Protein AF-A4S005-F1 (afdb_monomer_lite)

InterPro domains:
  IPR032816 VTT domain [PF09335] (25-143)
  IPR053240 VTT domain-containing protein [PTHR46826] (2-148)

Structure (mmCIF, N/CA/C/O backbone):
data_AF-A4S005-F1
#
_entry.id   AF-A4S005-F1
#
loop_
_atom_site.group_PDB
_atom_site.id
_atom_site.type_symbol
_atom_site.label_atom_id
_atom_site.label_alt_id
_atom_site.label_comp_id
_atom_site.label_asym_id
_atom_site.label_entity_id
_atom_site.label_seq_id
_atom_site.pdbx_PDB_ins_code
_atom_site.Cartn_x
_atom_site.Cartn_y
_atom_site.Cartn_z
_atom_site.occupancy
_atom_site.B_iso_or_equiv
_atom_site.auth_seq_id
_atom_site.auth_comp_id
_atom_site.auth_asym_id
_atom_site.auth_atom_id
_atom_site.pdbx_PDB_model_num
ATOM 1 N N . TYR A 1 1 ? 8.100 -3.015 -26.717 1.00 49.16 1 TYR A N 1
ATOM 2 C CA . TYR A 1 1 ? 6.626 -2.894 -26.791 1.00 49.16 1 TYR A CA 1
ATOM 3 C C . TYR A 1 1 ? 6.030 -2.054 -25.652 1.00 49.16 1 TYR A C 1
ATOM 5 O O . TYR A 1 1 ? 5.108 -1.299 -25.912 1.00 49.16 1 TYR A O 1
ATOM 13 N N . ILE A 1 2 ? 6.549 -2.108 -24.410 1.00 45.69 2 ILE A N 1
ATOM 14 C CA . ILE A 1 2 ? 6.103 -1.204 -23.318 1.00 45.69 2 ILE A CA 1
ATOM 15 C C . ILE A 1 2 ? 6.910 0.106 -23.260 1.00 45.69 2 ILE A C 1
ATOM 17 O O . ILE A 1 2 ? 6.347 1.154 -22.963 1.00 45.69 2 ILE A O 1
ATOM 21 N N . GLU A 1 3 ? 8.176 0.097 -23.687 1.00 48.25 3 GLU A N 1
ATOM 22 C CA . GLU A 1 3 ? 8.971 1.329 -23.859 1.00 48.25 3 GLU A CA 1
ATOM 23 C C . GLU A 1 3 ? 8.408 2.275 -24.937 1.00 48.25 3 GLU A C 1
ATOM 25 O O . GLU A 1 3 ? 8.637 3.478 -24.885 1.00 48.25 3 GLU A O 1
ATOM 30 N N . SER A 1 4 ? 7.603 1.759 -25.874 1.00 51.72 4 SER A N 1
ATOM 31 C CA . SER A 1 4 ? 6.945 2.543 -26.929 1.00 51.72 4 SER A CA 1
ATOM 32 C C . SER A 1 4 ? 5.608 3.170 -26.510 1.00 51.72 4 SER A C 1
ATOM 34 O O . SER A 1 4 ? 5.031 3.920 -27.289 1.00 51.72 4 SER A O 1
ATOM 36 N N . LEU A 1 5 ? 5.092 2.873 -25.308 1.00 54.59 5 LEU A N 1
ATOM 37 C CA . LEU A 1 5 ? 3.801 3.392 -24.822 1.00 54.59 5 LEU A CA 1
ATOM 38 C C . LEU A 1 5 ? 3.915 4.720 -24.054 1.00 54.59 5 LEU A C 1
ATOM 40 O O . LEU A 1 5 ? 2.887 5.311 -23.718 1.00 54.59 5 LEU A O 1
ATOM 44 N N . GLY A 1 6 ? 5.133 5.200 -23.772 1.00 67.88 6 GLY A N 1
ATOM 45 C CA . GLY A 1 6 ? 5.347 6.476 -23.084 1.00 67.88 6 GLY A CA 1
ATOM 46 C C . GLY A 1 6 ? 4.537 6.595 -21.773 1.00 67.88 6 GLY A C 1
ATOM 47 O O . GLY A 1 6 ? 4.385 5.603 -21.056 1.00 67.88 6 GLY A O 1
ATOM 48 N N . PRO A 1 7 ? 3.975 7.776 -21.445 1.00 73.25 7 PRO A N 1
ATOM 49 C CA . PRO A 1 7 ? 3.153 8.002 -20.244 1.00 73.25 7 PRO A CA 1
ATOM 50 C C . PRO A 1 7 ? 1.920 7.090 -20.121 1.00 73.25 7 PRO A C 1
ATOM 52 O O . PRO A 1 7 ? 1.478 6.781 -19.013 1.00 73.25 7 PRO A O 1
ATOM 55 N N . THR A 1 8 ? 1.373 6.619 -21.243 1.00 81.50 8 THR A N 1
ATOM 56 C CA . THR A 1 8 ? 0.165 5.782 -21.280 1.00 81.50 8 THR A CA 1
ATOM 57 C C . THR A 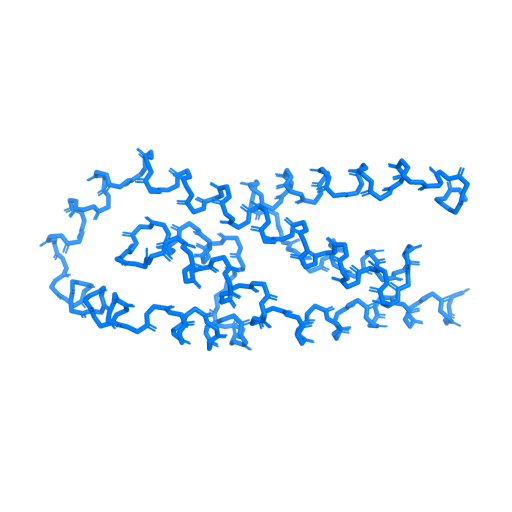1 8 ? 0.406 4.407 -20.655 1.00 81.50 8 THR A C 1
ATOM 59 O O . THR A 1 8 ? -0.476 3.873 -19.983 1.00 81.50 8 THR A O 1
ATOM 62 N N . GLY A 1 9 ? 1.616 3.851 -20.802 1.00 82.62 9 GLY A N 1
ATOM 63 C CA . GLY A 1 9 ? 1.991 2.576 -20.180 1.00 82.62 9 GLY A CA 1
ATOM 64 C C . GLY A 1 9 ? 1.969 2.636 -18.649 1.00 82.62 9 GLY A C 1
ATOM 65 O O . GLY A 1 9 ? 1.464 1.719 -18.002 1.00 82.62 9 GLY A O 1
ATOM 66 N N . TYR A 1 10 ? 2.430 3.752 -18.074 1.00 84.81 10 TYR A N 1
ATOM 67 C CA . TYR A 1 10 ? 2.389 3.994 -16.628 1.00 84.81 10 TYR A CA 1
ATOM 68 C C . TYR A 1 10 ? 0.951 4.099 -16.115 1.00 84.81 10 TYR A C 1
ATOM 70 O O . TYR A 1 10 ? 0.609 3.482 -15.107 1.00 84.81 10 TYR A O 1
ATOM 78 N N . ALA A 1 11 ? 0.093 4.841 -16.822 1.00 87.12 11 ALA A N 1
ATOM 79 C CA . ALA A 1 11 ? -1.304 5.017 -16.435 1.00 87.12 11 ALA A CA 1
ATOM 80 C C . ALA A 1 11 ? -2.090 3.696 -16.478 1.00 87.12 11 ALA A C 1
ATOM 82 O O . ALA A 1 11 ? -2.804 3.373 -15.528 1.00 87.12 11 ALA A O 1
ATOM 83 N N . LEU A 1 12 ? -1.929 2.904 -17.545 1.00 89.19 12 LEU A N 1
ATOM 84 C CA . LEU A 1 12 ? -2.578 1.596 -17.675 1.00 89.19 12 LEU A CA 1
ATOM 85 C C . LEU A 1 12 ? -2.120 0.626 -16.585 1.00 89.19 12 LEU A C 1
ATOM 87 O O . LEU A 1 12 ? -2.954 -0.040 -15.971 1.00 89.19 12 LEU A O 1
ATOM 91 N N . PHE A 1 13 ? -0.814 0.580 -16.308 1.00 89.31 13 PHE A N 1
ATOM 92 C CA . PHE A 1 13 ? -0.281 -0.258 -15.241 1.00 89.31 13 PHE A CA 1
ATOM 93 C C . PHE A 1 13 ? -0.824 0.162 -13.873 1.00 89.31 13 PHE A C 1
ATOM 95 O O . PHE A 1 13 ? -1.260 -0.690 -13.107 1.00 89.31 13 PHE A O 1
ATOM 102 N N . LEU A 1 14 ? -0.856 1.466 -13.580 1.00 91.44 14 LEU A N 1
ATOM 103 C CA . LEU A 1 14 ? -1.406 1.993 -12.331 1.00 91.44 14 LEU A CA 1
ATOM 104 C C . LEU A 1 14 ? -2.874 1.593 -12.157 1.00 91.44 14 LEU A C 1
ATOM 106 O O . LEU A 1 14 ? -3.237 1.072 -11.105 1.00 91.44 14 LEU A O 1
ATOM 110 N N . MET A 1 15 ? -3.709 1.794 -13.180 1.00 91.44 15 MET A N 1
ATOM 111 C CA . MET A 1 15 ? -5.131 1.434 -13.120 1.00 91.44 15 MET A CA 1
ATOM 112 C C . MET A 1 15 ? -5.333 -0.073 -12.944 1.00 91.44 15 MET A C 1
ATOM 114 O O . MET A 1 15 ? -6.132 -0.488 -12.105 1.00 91.44 15 MET A O 1
ATOM 118 N N . GLY A 1 16 ? -4.584 -0.892 -13.689 1.00 92.19 16 GLY A N 1
ATOM 119 C CA . GLY A 1 16 ? -4.632 -2.348 -13.568 1.00 92.19 16 GLY A CA 1
ATOM 120 C C . GLY A 1 16 ? -4.185 -2.827 -12.188 1.00 92.19 16 GLY A C 1
ATOM 121 O O . GLY A 1 16 ? -4.869 -3.638 -11.571 1.00 92.19 16 GLY A O 1
ATOM 122 N N . TYR A 1 17 ? -3.087 -2.276 -11.667 1.00 91.56 17 TYR A N 1
ATOM 123 C CA . TYR A 1 17 ? -2.593 -2.580 -10.327 1.00 91.56 17 TYR A CA 1
ATOM 124 C C . TYR A 1 17 ? -3.649 -2.252 -9.271 1.00 91.56 17 TYR A C 1
ATOM 126 O O . TYR A 1 17 ? -3.951 -3.093 -8.428 1.00 91.56 17 TYR A O 1
ATOM 134 N N . VAL A 1 18 ? -4.242 -1.054 -9.336 1.00 92.44 18 VAL A N 1
ATOM 135 C CA . VAL A 1 18 ? -5.283 -0.629 -8.393 1.00 92.44 18 VAL A CA 1
ATOM 136 C C . VAL A 1 18 ? -6.487 -1.564 -8.443 1.00 92.44 18 VAL A C 1
ATOM 138 O O . VAL A 1 18 ? -6.938 -2.027 -7.400 1.00 92.44 18 VAL A O 1
ATOM 141 N N . ALA A 1 19 ? -6.987 -1.878 -9.639 1.00 91.88 19 ALA A N 1
ATOM 142 C CA . ALA A 1 19 ? -8.140 -2.757 -9.797 1.00 91.88 19 ALA A CA 1
ATOM 143 C C . ALA A 1 19 ? -7.872 -4.166 -9.247 1.00 91.88 19 ALA A C 1
ATOM 145 O O . ALA A 1 19 ? -8.689 -4.701 -8.504 1.00 91.88 19 ALA A O 1
ATOM 146 N N . LEU A 1 20 ? -6.719 -4.755 -9.573 1.00 90.25 20 LEU A N 1
ATOM 147 C CA . LEU A 1 20 ? -6.359 -6.100 -9.123 1.00 90.25 20 LEU A CA 1
ATOM 148 C C . LEU A 1 20 ? -6.133 -6.160 -7.609 1.00 90.25 20 LEU A C 1
ATOM 150 O O . LEU A 1 20 ? -6.560 -7.113 -6.962 1.00 90.25 20 LEU A O 1
ATOM 154 N N . GLU A 1 21 ? -5.514 -5.137 -7.025 1.00 88.12 21 GLU A N 1
ATOM 155 C CA . GLU A 1 21 ? -5.291 -5.070 -5.579 1.00 88.12 21 GLU A CA 1
ATOM 156 C C . GLU A 1 21 ? -6.615 -4.919 -4.813 1.00 88.12 21 GLU A C 1
ATOM 158 O O . GLU A 1 21 ? -6.838 -5.635 -3.838 1.00 88.12 21 GLU A O 1
ATOM 163 N N . VAL A 1 22 ? -7.548 -4.104 -5.319 1.00 86.19 22 VAL A N 1
ATOM 164 C CA . VAL A 1 22 ? -8.921 -4.013 -4.785 1.00 86.19 22 VAL A CA 1
ATOM 165 C C . VAL A 1 22 ? -9.689 -5.335 -4.956 1.00 86.19 22 VAL A C 1
ATOM 167 O O . VAL A 1 22 ? -10.572 -5.647 -4.166 1.00 86.19 22 VAL A O 1
ATOM 170 N N . LEU A 1 23 ? -9.344 -6.165 -5.942 1.00 86.00 23 LEU A N 1
ATOM 171 C CA . LEU A 1 23 ? -9.867 -7.533 -6.078 1.00 86.00 23 LEU A CA 1
ATOM 172 C C . LEU A 1 23 ? -9.118 -8.559 -5.209 1.00 86.00 23 LEU A C 1
ATOM 174 O O . LEU A 1 23 ? -9.327 -9.763 -5.351 1.00 86.00 23 LEU A O 1
ATOM 178 N N . ALA A 1 24 ? -8.257 -8.094 -4.302 1.00 82.44 24 ALA A N 1
ATOM 179 C CA . ALA A 1 24 ? -7.431 -8.899 -3.413 1.00 82.44 24 ALA A CA 1
ATOM 180 C C . ALA A 1 24 ? -6.468 -9.869 -4.120 1.00 82.44 24 ALA A C 1
ATOM 182 O O . ALA A 1 24 ? -6.057 -10.884 -3.550 1.00 82.44 24 ALA A O 1
ATOM 183 N N . VAL A 1 25 ? -6.059 -9.539 -5.347 1.00 85.56 25 VAL A N 1
ATOM 184 C CA . VAL A 1 25 ? -5.013 -10.273 -6.062 1.00 85.56 25 VAL A CA 1
ATOM 185 C C . VAL A 1 25 ? -3.667 -10.048 -5.359 1.00 85.56 25 VAL A C 1
ATOM 187 O O . VAL A 1 25 ? -3.371 -8.925 -4.940 1.00 85.56 25 VAL A O 1
ATOM 190 N N . PRO A 1 26 ? -2.817 -11.084 -5.220 1.00 82.25 26 PRO A N 1
ATOM 191 C CA . PRO A 1 26 ? -1.496 -10.929 -4.626 1.00 82.25 26 PRO A CA 1
ATOM 192 C C . PRO A 1 26 ? -0.676 -9.822 -5.306 1.00 82.25 26 PRO A C 1
ATOM 194 O O . PRO A 1 26 ? -0.470 -9.835 -6.516 1.00 82.25 26 PRO A O 1
ATOM 197 N N . ALA A 1 27 ? -0.160 -8.882 -4.511 1.00 84.81 27 ALA A N 1
ATOM 198 C CA . ALA A 1 27 ? 0.615 -7.739 -5.001 1.00 84.81 27 ALA A CA 1
ATOM 199 C C . ALA A 1 27 ? 2.028 -8.112 -5.493 1.00 84.81 27 ALA A C 1
ATOM 201 O O . ALA A 1 27 ? 2.650 -7.352 -6.236 1.00 84.81 27 ALA A O 1
ATOM 202 N N . PHE A 1 28 ? 2.548 -9.273 -5.081 1.00 85.50 28 PHE A N 1
ATOM 203 C CA . PHE A 1 28 ? 3.926 -9.692 -5.350 1.00 85.50 28 PHE A CA 1
ATOM 204 C C . PHE A 1 28 ? 4.241 -9.830 -6.856 1.00 85.50 28 PHE A C 1
ATOM 206 O O . PHE A 1 28 ? 5.163 -9.149 -7.312 1.00 85.50 28 PHE A O 1
ATOM 213 N N . PRO A 1 29 ? 3.467 -10.588 -7.666 1.00 87.25 29 PRO A N 1
ATOM 214 C CA . PRO A 1 29 ? 3.718 -10.691 -9.107 1.00 87.25 29 PRO A CA 1
ATOM 215 C C . PRO A 1 29 ? 3.618 -9.339 -9.821 1.00 87.25 29 PRO A C 1
ATOM 217 O O . PRO A 1 29 ? 4.434 -9.023 -10.686 1.00 87.25 29 PRO A O 1
ATOM 220 N N . LEU A 1 30 ? 2.651 -8.509 -9.417 1.00 86.69 30 LEU A N 1
ATOM 221 C CA . LEU A 1 30 ? 2.449 -7.175 -9.980 1.00 86.69 30 LEU A CA 1
ATOM 222 C C . LEU A 1 30 ? 3.654 -6.271 -9.693 1.00 86.69 30 LEU A C 1
ATOM 224 O O . LEU A 1 30 ? 4.196 -5.650 -10.604 1.00 86.69 30 LEU A O 1
ATOM 228 N N . THR A 1 31 ? 4.135 -6.257 -8.451 1.00 88.81 31 THR A N 1
ATOM 229 C CA . THR A 1 31 ? 5.285 -5.443 -8.033 1.00 88.81 31 THR A CA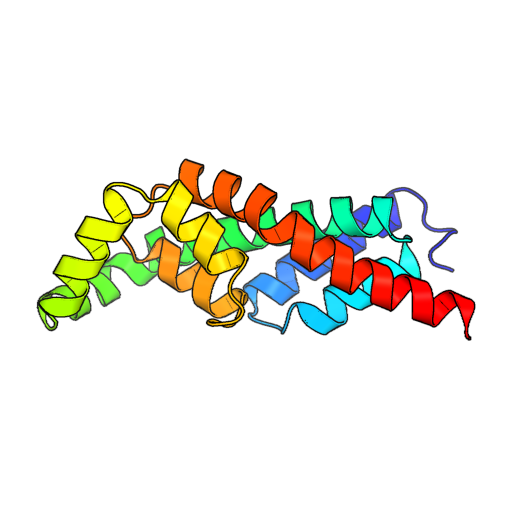 1
ATOM 230 C C . THR A 1 31 ? 6.568 -5.848 -8.760 1.00 88.81 31 THR A C 1
ATOM 232 O O . THR A 1 31 ? 7.289 -4.987 -9.260 1.00 88.81 31 THR A O 1
ATOM 235 N N . MET A 1 32 ? 6.836 -7.152 -8.890 1.00 87.81 32 MET A N 1
ATOM 236 C CA . MET A 1 32 ? 7.999 -7.631 -9.645 1.00 87.81 32 MET A CA 1
ATOM 237 C C . MET A 1 32 ? 7.905 -7.280 -11.132 1.00 87.81 32 MET A C 1
ATOM 239 O O . MET A 1 32 ? 8.893 -6.842 -11.723 1.00 87.81 32 MET A O 1
ATOM 243 N N . SER A 1 33 ? 6.713 -7.406 -11.731 1.00 87.94 33 SER A N 1
ATOM 244 C CA . SER A 1 33 ? 6.505 -7.035 -13.135 1.00 87.94 33 SER A CA 1
ATOM 245 C C . SER A 1 33 ? 6.793 -5.551 -13.383 1.00 87.94 33 SER A C 1
ATOM 247 O O . SER A 1 33 ? 7.396 -5.210 -14.397 1.00 87.94 33 SER A O 1
ATOM 249 N N . ALA A 1 34 ? 6.477 -4.669 -12.428 1.00 86.31 34 ALA A N 1
ATOM 250 C CA . ALA A 1 34 ? 6.801 -3.250 -12.539 1.00 86.31 34 ALA A CA 1
ATOM 251 C C . ALA A 1 34 ? 8.315 -3.000 -12.632 1.00 86.31 34 ALA A C 1
ATOM 253 O O . ALA A 1 34 ? 8.744 -2.137 -13.395 1.00 86.31 34 ALA A O 1
ATOM 254 N N . GLY A 1 35 ? 9.122 -3.769 -11.893 1.00 85.25 35 GLY A N 1
ATOM 255 C CA . GLY A 1 35 ? 10.583 -3.694 -11.952 1.00 85.25 35 GLY A CA 1
ATOM 256 C C . GLY A 1 35 ? 11.144 -4.146 -13.292 1.00 85.25 35 GLY A C 1
ATOM 257 O O . GLY A 1 35 ? 11.942 -3.436 -13.902 1.00 85.25 35 GLY A O 1
ATOM 258 N N . ALA A 1 36 ? 10.652 -5.273 -13.808 1.00 84.75 36 ALA A N 1
ATOM 259 C CA . ALA A 1 36 ? 11.040 -5.753 -15.132 1.00 84.75 36 ALA A CA 1
ATOM 260 C C . ALA A 1 36 ? 10.671 -4.745 -16.242 1.00 84.75 36 ALA A C 1
ATOM 262 O O . ALA A 1 36 ? 11.456 -4.494 -17.158 1.00 84.75 36 ALA A O 1
ATOM 263 N N . LEU A 1 37 ? 9.493 -4.123 -16.154 1.00 84.12 37 LEU A N 1
ATOM 264 C CA . LEU A 1 37 ? 8.960 -3.256 -17.207 1.00 84.12 37 LEU A CA 1
ATOM 265 C C . LEU A 1 37 ? 9.503 -1.822 -17.173 1.00 84.12 37 LEU A C 1
ATOM 267 O O . LEU A 1 37 ? 9.865 -1.287 -18.219 1.00 84.12 37 LEU A O 1
ATOM 271 N N . PHE A 1 38 ? 9.563 -1.205 -15.992 1.00 83.69 38 PHE A N 1
ATOM 272 C CA . PHE A 1 38 ? 9.829 0.232 -15.826 1.00 83.69 38 PHE A CA 1
ATOM 273 C C . PHE A 1 38 ? 11.145 0.530 -15.092 1.00 83.69 38 PHE A C 1
ATOM 275 O O . PHE A 1 38 ? 11.513 1.695 -14.934 1.00 83.69 38 PHE A O 1
ATOM 282 N N . GLY A 1 39 ? 11.864 -0.504 -14.647 1.00 84.12 39 GLY A N 1
ATOM 283 C CA . GLY A 1 39 ? 13.092 -0.377 -13.872 1.00 84.12 39 GLY A CA 1
ATOM 284 C C . GLY A 1 39 ? 12.850 -0.024 -12.404 1.00 84.12 39 GLY A C 1
ATOM 285 O O . GLY A 1 39 ? 11.733 0.257 -11.966 1.00 84.12 39 GLY A O 1
ATOM 286 N N . THR A 1 40 ? 13.929 -0.025 -11.622 1.00 85.44 40 THR A N 1
ATOM 287 C CA . THR A 1 40 ? 13.847 0.037 -10.158 1.00 85.44 40 THR A CA 1
ATOM 288 C C . THR A 1 40 ? 13.228 1.329 -9.629 1.00 85.44 40 THR A C 1
ATOM 290 O O . THR A 1 40 ? 12.291 1.280 -8.836 1.00 85.44 40 THR A O 1
ATOM 293 N N . TYR A 1 41 ? 13.715 2.495 -10.056 1.00 87.12 41 TYR A N 1
ATOM 294 C CA . TYR A 1 41 ? 13.264 3.774 -9.496 1.00 87.12 41 TYR A CA 1
ATOM 295 C C . TYR A 1 41 ? 11.833 4.123 -9.924 1.00 87.12 41 TYR A C 1
ATOM 297 O O . TYR A 1 41 ? 10.961 4.316 -9.073 1.00 87.12 41 TYR A O 1
ATOM 305 N N . SER A 1 42 ? 11.565 4.137 -11.233 1.00 86.69 42 SER A N 1
ATOM 306 C CA . SER A 1 42 ? 10.239 4.457 -11.774 1.00 86.69 42 SER A CA 1
ATOM 307 C C . SER A 1 42 ? 9.194 3.409 -11.385 1.00 86.69 42 SER A C 1
ATOM 309 O O . SER A 1 42 ? 8.082 3.774 -11.008 1.00 86.69 42 SER A O 1
ATOM 311 N N . GLY A 1 43 ? 9.556 2.120 -11.393 1.00 87.25 43 GLY A N 1
ATOM 312 C CA . GLY A 1 43 ? 8.688 1.035 -10.935 1.00 87.25 43 GLY A CA 1
ATOM 313 C C . GLY A 1 43 ? 8.338 1.150 -9.450 1.00 87.25 43 GLY A C 1
ATOM 314 O O . GLY A 1 43 ? 7.175 0.991 -9.089 1.00 87.25 43 GLY A O 1
ATOM 315 N N . THR A 1 44 ? 9.298 1.512 -8.591 1.00 90.50 44 THR A N 1
ATOM 316 C CA . THR A 1 44 ? 9.042 1.700 -7.151 1.00 90.50 44 THR A CA 1
ATOM 317 C C . THR A 1 44 ? 8.072 2.848 -6.899 1.00 90.50 44 THR A C 1
ATOM 319 O O . THR A 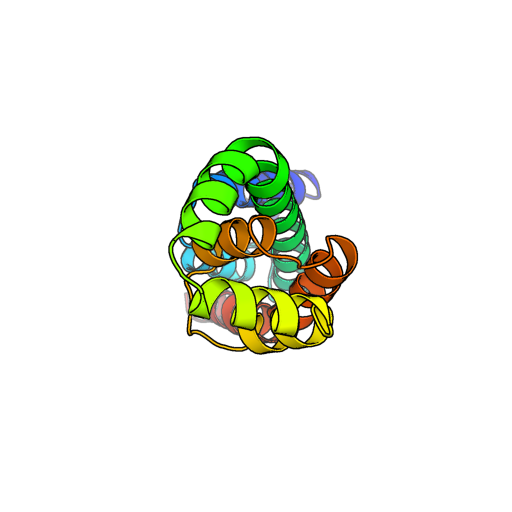1 44 ? 7.114 2.675 -6.145 1.00 90.50 44 THR A O 1
ATOM 322 N N . LEU A 1 45 ? 8.274 4.006 -7.536 1.00 91.19 45 LEU A N 1
ATOM 323 C CA . LEU A 1 45 ? 7.366 5.150 -7.391 1.00 91.19 45 LEU A CA 1
ATOM 324 C C . LEU A 1 45 ? 5.963 4.831 -7.915 1.00 91.19 45 LEU A C 1
ATOM 326 O O . LEU A 1 45 ? 4.970 5.151 -7.255 1.00 91.19 45 LEU A O 1
ATOM 330 N N . LEU A 1 46 ? 5.880 4.158 -9.066 1.00 91.00 46 LEU A N 1
ATOM 331 C CA . LEU A 1 46 ? 4.617 3.752 -9.671 1.00 91.00 46 LEU A CA 1
ATOM 332 C C . LEU A 1 46 ? 3.849 2.784 -8.767 1.00 91.00 46 LEU A C 1
ATOM 334 O O . LEU A 1 46 ? 2.686 3.036 -8.460 1.00 91.00 46 LEU A O 1
ATOM 338 N N . VAL A 1 47 ? 4.503 1.717 -8.297 1.00 92.38 47 VAL A N 1
ATOM 339 C CA . VAL A 1 47 ? 3.881 0.709 -7.427 1.00 92.38 47 VAL A CA 1
ATOM 340 C C . VAL A 1 47 ? 3.508 1.304 -6.079 1.00 92.38 47 VAL A C 1
ATOM 342 O O . VAL A 1 47 ? 2.397 1.077 -5.618 1.00 92.38 47 VAL A O 1
ATOM 345 N N . THR A 1 48 ? 4.376 2.105 -5.457 1.00 92.81 48 THR A N 1
ATOM 346 C CA . THR A 1 48 ? 4.068 2.729 -4.159 1.00 92.81 48 THR A CA 1
ATOM 347 C C . THR A 1 48 ? 2.831 3.622 -4.273 1.00 92.81 48 THR A C 1
ATOM 349 O O . THR A 1 48 ? 1.944 3.570 -3.420 1.00 92.81 48 THR A O 1
ATOM 352 N N . THR A 1 49 ? 2.722 4.393 -5.358 1.00 92.69 49 THR A N 1
ATOM 353 C CA . THR A 1 49 ? 1.558 5.250 -5.624 1.00 92.69 49 THR A CA 1
ATOM 354 C C . THR A 1 49 ? 0.303 4.420 -5.894 1.00 92.69 49 THR A C 1
ATOM 356 O O . THR A 1 49 ? -0.718 4.626 -5.239 1.00 92.69 49 THR A O 1
ATOM 359 N N . ALA A 1 50 ? 0.381 3.447 -6.806 1.00 93.00 50 ALA A N 1
ATOM 360 C CA . ALA A 1 50 ? -0.739 2.579 -7.161 1.00 93.00 50 ALA A CA 1
ATOM 361 C C . ALA A 1 50 ? -1.249 1.784 -5.950 1.00 93.00 50 ALA A C 1
ATOM 363 O O . ALA A 1 50 ? -2.443 1.788 -5.659 1.00 93.00 50 ALA A O 1
ATOM 364 N N . ALA A 1 51 ? -0.342 1.174 -5.187 1.00 91.62 51 ALA A N 1
ATOM 365 C CA . ALA A 1 51 ? -0.675 0.420 -3.988 1.00 91.62 51 ALA A CA 1
ATOM 366 C C . ALA A 1 51 ? -1.274 1.307 -2.897 1.00 91.62 51 ALA A C 1
ATOM 368 O O . ALA A 1 51 ? -2.206 0.881 -2.226 1.00 91.62 51 ALA A O 1
ATOM 369 N N . THR A 1 52 ? -0.803 2.546 -2.739 1.00 93.44 52 THR A N 1
ATOM 370 C CA . THR A 1 52 ? -1.381 3.488 -1.769 1.00 93.44 52 THR A CA 1
ATOM 371 C C . THR A 1 52 ? -2.803 3.895 -2.156 1.00 93.44 52 THR A C 1
ATOM 373 O O . THR A 1 52 ? -3.675 3.952 -1.290 1.00 93.44 52 THR A O 1
ATOM 376 N N . ILE A 1 53 ? -3.063 4.135 -3.446 1.00 94.00 53 ILE A N 1
ATOM 377 C CA . ILE A 1 53 ? -4.410 4.443 -3.955 1.00 94.00 53 ILE A CA 1
ATOM 378 C C . ILE A 1 53 ? -5.345 3.251 -3.736 1.00 94.00 53 ILE A C 1
ATOM 380 O O . ILE A 1 53 ? -6.435 3.417 -3.191 1.00 94.00 53 ILE A O 1
ATOM 384 N N . ALA A 1 54 ? -4.910 2.051 -4.111 1.00 92.62 54 ALA A N 1
ATOM 385 C CA . ALA A 1 54 ? -5.696 0.832 -3.956 1.00 92.62 54 ALA A CA 1
ATOM 386 C C . ALA A 1 54 ? -6.007 0.535 -2.482 1.00 92.62 54 ALA A C 1
ATOM 388 O O . ALA A 1 54 ? -7.167 0.381 -2.098 1.00 92.62 54 ALA A O 1
ATOM 389 N N . ALA A 1 55 ? -4.984 0.636 -1.631 1.00 91.19 55 ALA A N 1
ATOM 390 C CA . ALA A 1 55 ? -5.095 0.507 -0.189 1.00 91.19 55 ALA A CA 1
ATOM 391 C C . ALA A 1 55 ? -6.080 1.517 0.408 1.00 91.19 55 ALA A C 1
ATOM 393 O O . ALA A 1 55 ? -6.854 1.156 1.297 1.00 91.19 55 ALA A O 1
ATOM 394 N N . ALA A 1 56 ? -6.060 2.770 -0.058 1.00 93.12 56 ALA A N 1
ATOM 395 C CA . ALA A 1 56 ? -6.995 3.810 0.359 1.00 93.12 56 ALA A CA 1
ATOM 396 C C . ALA A 1 56 ? -8.434 3.488 -0.065 1.00 93.12 56 ALA A C 1
ATOM 398 O O . ALA A 1 56 ? -9.348 3.637 0.744 1.00 93.12 56 ALA A O 1
ATOM 399 N N . ILE A 1 57 ? -8.640 3.003 -1.292 1.00 92.19 57 ILE A N 1
ATOM 400 C CA . ILE A 1 57 ? -9.956 2.582 -1.788 1.00 92.19 57 ILE A CA 1
ATOM 401 C C . ILE A 1 57 ? -10.486 1.411 -0.955 1.00 92.19 57 ILE A C 1
ATOM 403 O O . ILE A 1 57 ? -11.589 1.503 -0.422 1.00 92.19 57 ILE A O 1
ATOM 407 N N . ALA A 1 58 ? -9.697 0.351 -0.768 1.00 90.44 58 ALA A N 1
ATOM 408 C CA . ALA A 1 58 ? -10.070 -0.809 0.040 1.00 90.44 58 ALA A CA 1
ATOM 409 C C . ALA A 1 58 ? -10.410 -0.423 1.492 1.00 90.44 58 ALA A C 1
ATOM 411 O O . ALA A 1 58 ? -11.425 -0.867 2.034 1.00 90.44 58 ALA A O 1
ATOM 412 N N . PHE A 1 59 ? -9.618 0.474 2.092 1.00 90.69 59 PHE A N 1
ATOM 413 C CA . PHE A 1 59 ? -9.885 1.035 3.417 1.00 90.69 59 PHE A CA 1
ATOM 414 C C . PHE A 1 59 ? -11.223 1.781 3.466 1.00 90.69 59 PHE A C 1
ATOM 416 O O . PHE A 1 59 ? -11.987 1.619 4.415 1.00 90.69 59 PHE A O 1
ATOM 423 N N . LEU A 1 60 ? -11.523 2.622 2.471 1.00 90.56 60 LEU A N 1
ATOM 424 C CA . LEU A 1 60 ? -12.774 3.384 2.440 1.00 90.56 60 LEU A CA 1
ATOM 425 C C . LEU A 1 60 ? -13.974 2.464 2.193 1.00 90.56 60 LEU A C 1
ATOM 427 O O . LEU A 1 60 ? -15.000 2.617 2.854 1.00 90.56 60 LEU A O 1
ATOM 431 N N . ILE A 1 61 ? -13.833 1.466 1.317 1.00 88.38 61 ILE A N 1
ATOM 432 C CA . ILE A 1 61 ? -14.860 0.445 1.089 1.00 88.38 61 ILE A CA 1
ATOM 433 C C . ILE A 1 61 ? -15.189 -0.258 2.407 1.00 88.38 61 ILE A C 1
ATOM 435 O O . ILE A 1 61 ? -16.355 -0.294 2.794 1.00 88.38 61 ILE A O 1
ATOM 439 N N . SER A 1 62 ? -14.200 -0.761 3.154 1.00 86.81 62 SER A N 1
ATOM 440 C CA . SER A 1 62 ? -14.507 -1.417 4.432 1.00 86.81 62 SER A CA 1
ATOM 441 C C . SER A 1 62 ? -15.061 -0.447 5.478 1.00 86.81 62 SER A C 1
ATOM 443 O O . SER A 1 62 ? -15.996 -0.801 6.198 1.00 86.81 62 SER A O 1
ATOM 445 N N . ARG A 1 63 ? -14.557 0.793 5.525 1.00 87.12 63 ARG A N 1
ATOM 446 C CA . ARG A 1 63 ? -15.007 1.850 6.447 1.00 87.12 63 ARG A CA 1
ATOM 447 C C . ARG A 1 63 ? -16.473 2.239 6.255 1.00 87.12 63 ARG A C 1
ATOM 449 O O . ARG A 1 63 ? -17.115 2.560 7.252 1.00 87.12 63 ARG A O 1
ATOM 456 N N . TYR A 1 64 ? -16.985 2.250 5.027 1.00 85.56 64 TYR A N 1
ATOM 457 C CA . TYR A 1 64 ? -18.355 2.699 4.748 1.00 85.56 64 TYR A CA 1
ATOM 458 C C . TYR A 1 64 ? -19.335 1.559 4.464 1.00 85.56 64 TYR A C 1
ATOM 460 O O . TYR A 1 64 ? -20.510 1.698 4.774 1.00 85.56 64 TYR A O 1
ATOM 468 N N . VAL A 1 65 ? -18.876 0.431 3.916 1.00 81.62 65 VAL A N 1
ATOM 469 C CA . VAL A 1 65 ? -19.756 -0.681 3.510 1.00 81.62 65 VAL A CA 1
ATOM 470 C C . VAL A 1 65 ? -19.795 -1.802 4.553 1.00 81.62 65 VAL A C 1
ATOM 472 O O . VAL A 1 65 ? -20.823 -2.451 4.730 1.00 81.62 65 VAL A O 1
ATOM 475 N N . ALA A 1 66 ? -18.686 -2.055 5.254 1.00 72.81 66 ALA A N 1
ATOM 476 C CA . ALA A 1 66 ? -18.553 -3.204 6.158 1.00 72.81 66 ALA A CA 1
ATOM 477 C C . ALA A 1 66 ? -18.508 -2.832 7.650 1.00 72.81 66 ALA A C 1
ATOM 479 O O . ALA A 1 66 ? -18.525 -3.720 8.507 1.00 72.81 66 ALA A O 1
ATOM 480 N N . ARG A 1 67 ? -18.479 -1.535 7.977 1.00 68.06 67 ARG A N 1
ATOM 481 C CA . ARG A 1 67 ? -18.290 -1.051 9.349 1.00 68.06 67 ARG A CA 1
ATOM 482 C C . ARG A 1 67 ? -19.393 -1.489 10.306 1.00 68.06 67 ARG A C 1
ATOM 484 O O . ARG A 1 67 ? -19.063 -1.946 11.396 1.00 68.06 67 ARG A O 1
ATOM 491 N N . ASP A 1 68 ? -20.657 -1.447 9.893 1.00 68.75 68 ASP A N 1
ATOM 492 C CA . ASP A 1 68 ? -21.780 -1.826 10.766 1.00 68.75 68 ASP A CA 1
ATOM 493 C C . ASP A 1 68 ? -21.746 -3.319 11.123 1.00 68.75 68 ASP A C 1
ATOM 495 O O . ASP A 1 68 ? -21.923 -3.708 12.280 1.00 68.75 68 ASP A O 1
ATOM 499 N N . LYS A 1 69 ? -21.406 -4.175 10.148 1.00 65.81 69 LYS A N 1
ATOM 500 C CA . LYS A 1 69 ? -21.259 -5.623 10.364 1.00 65.81 69 LYS A CA 1
ATOM 501 C C . LYS A 1 69 ? -20.120 -5.937 11.331 1.00 65.81 69 LYS A C 1
ATOM 503 O O . LYS A 1 69 ? -20.267 -6.809 12.185 1.00 65.81 69 LYS A O 1
ATOM 508 N N . VAL A 1 70 ? -19.000 -5.225 11.236 1.00 62.50 70 VAL A N 1
ATOM 509 C CA . VAL A 1 70 ? -17.823 -5.496 12.072 1.00 62.50 70 VAL A CA 1
ATOM 510 C C . VAL A 1 70 ? -17.927 -4.853 13.446 1.00 62.50 70 VAL A C 1
ATOM 512 O O . VAL A 1 70 ? -17.463 -5.455 14.406 1.00 62.50 70 VAL A O 1
ATOM 515 N N . MET A 1 71 ? -18.605 -3.714 13.592 1.00 64.56 71 MET A N 1
ATOM 516 C CA . MET A 1 71 ? -18.886 -3.138 14.909 1.00 64.56 71 MET A CA 1
ATOM 517 C C . MET A 1 71 ? -19.750 -4.094 15.748 1.00 64.56 71 MET A C 1
ATOM 519 O O . MET A 1 71 ? -19.423 -4.349 16.904 1.00 64.56 71 MET A O 1
ATOM 523 N N . SER A 1 72 ? -20.732 -4.758 15.123 1.00 66.56 72 SER A N 1
ATOM 524 C CA . SER A 1 72 ? -21.519 -5.823 15.770 1.00 66.56 72 SER A CA 1
ATOM 525 C C . SER A 1 72 ? -20.692 -7.059 16.165 1.00 66.56 72 SER A C 1
ATOM 527 O O . SER A 1 72 ? -21.025 -7.768 17.115 1.00 66.56 72 SER A O 1
ATOM 529 N N . LEU A 1 73 ? -19.598 -7.337 15.446 1.00 62.88 73 LEU A N 1
ATOM 530 C CA . LEU A 1 73 ? -18.684 -8.439 15.751 1.00 62.88 73 LEU A CA 1
ATOM 531 C C . LEU A 1 73 ? -17.678 -8.035 16.839 1.00 62.88 73 LEU A C 1
ATOM 533 O O . LEU A 1 73 ? -17.377 -8.828 17.724 1.00 62.88 73 LEU A O 1
ATOM 537 N N . ALA A 1 74 ? -17.207 -6.789 16.818 1.00 61.28 74 ALA A N 1
ATOM 538 C CA . ALA A 1 74 ? -16.303 -6.211 17.806 1.00 61.28 74 ALA A CA 1
ATOM 539 C C . ALA A 1 74 ? -16.931 -6.163 19.207 1.00 61.28 74 ALA A C 1
ATOM 541 O O . ALA A 1 74 ? -16.238 -6.400 20.196 1.00 61.28 74 ALA A O 1
ATOM 542 N N . GLU A 1 75 ? -18.242 -5.926 19.300 1.00 66.44 75 GLU A N 1
ATOM 543 C CA . GLU A 1 75 ? -18.992 -6.008 20.561 1.00 66.44 75 GLU A CA 1
ATOM 544 C C . GLU A 1 75 ? -18.963 -7.412 21.182 1.00 66.44 75 GLU A C 1
ATOM 546 O O . GLU A 1 75 ? -18.995 -7.543 22.404 1.00 66.44 75 GLU A O 1
ATOM 551 N N . LYS A 1 76 ? -18.816 -8.461 20.362 1.00 70.25 76 LYS A N 1
ATOM 552 C CA . LYS A 1 76 ? -18.735 -9.856 20.825 1.00 70.25 76 LYS A CA 1
ATOM 553 C C . LYS A 1 76 ? -17.339 -10.251 21.321 1.00 70.25 76 LYS A C 1
ATOM 555 O O . LYS A 1 76 ? -17.212 -11.270 21.996 1.00 70.25 76 LYS A O 1
ATOM 560 N N . TYR A 1 77 ? -16.296 -9.465 21.028 1.00 74.38 77 TYR A N 1
ATOM 561 C CA . TYR A 1 77 ? -14.905 -9.796 21.362 1.00 74.38 77 TYR A CA 1
ATOM 562 C C . TYR A 1 77 ? -14.196 -8.652 22.113 1.00 74.38 77 TYR A C 1
ATOM 564 O O . TYR A 1 77 ? -13.560 -7.795 21.495 1.00 74.38 77 TYR A O 1
ATOM 572 N N . PRO A 1 78 ? -14.183 -8.655 23.460 1.00 74.19 78 PRO A N 1
ATOM 573 C CA . PRO A 1 78 ? -13.584 -7.575 24.254 1.00 74.19 78 PRO A CA 1
ATOM 574 C C . PRO A 1 78 ? -12.076 -7.383 24.009 1.00 74.19 78 PRO A C 1
ATOM 576 O O . PRO A 1 78 ? -11.579 -6.259 24.083 1.00 74.19 78 PRO A O 1
ATOM 579 N N . LYS A 1 79 ? -11.346 -8.448 23.638 1.00 76.00 79 LYS A N 1
ATOM 580 C CA . LYS A 1 79 ? -9.930 -8.356 23.230 1.00 76.00 79 LYS A CA 1
ATOM 581 C C . LYS A 1 79 ? -9.742 -7.528 21.954 1.00 76.00 79 LYS A C 1
ATOM 583 O O . LYS A 1 79 ? -8.793 -6.755 21.874 1.00 76.00 79 LYS A O 1
ATOM 588 N N . PHE A 1 80 ? -10.652 -7.648 20.985 1.00 76.25 80 PHE A N 1
ATOM 589 C CA . PHE A 1 80 ? -10.601 -6.871 19.744 1.00 76.25 80 PHE A CA 1
ATOM 590 C C . PHE A 1 80 ? -10.789 -5.378 20.026 1.00 76.25 80 PHE A C 1
ATOM 592 O O . PHE A 1 80 ? -10.031 -4.561 19.519 1.00 76.25 80 PHE A O 1
ATOM 599 N N . LYS A 1 81 ? -11.725 -5.022 20.914 1.00 77.25 81 LYS A N 1
ATOM 600 C CA . LYS A 1 81 ? -11.967 -3.631 21.326 1.00 77.25 81 LYS A CA 1
ATOM 601 C C . LYS A 1 81 ? -10.756 -2.990 22.018 1.00 77.25 81 LYS A C 1
ATOM 603 O O . LYS A 1 81 ? -10.465 -1.820 21.783 1.00 77.25 81 LYS A O 1
ATOM 608 N N . ALA A 1 82 ? -10.042 -3.745 22.857 1.00 80.19 82 ALA A N 1
ATOM 609 C CA . ALA A 1 82 ? -8.819 -3.265 23.503 1.00 80.19 82 ALA A CA 1
ATOM 610 C C . ALA A 1 82 ? -7.691 -3.014 22.486 1.00 80.19 82 ALA A C 1
ATOM 612 O O . ALA A 1 82 ? -7.042 -1.969 22.535 1.00 80.19 82 ALA A O 1
ATOM 613 N N . ILE A 1 83 ? -7.506 -3.941 21.539 1.00 79.75 83 ILE A N 1
ATOM 614 C CA . ILE A 1 83 ? -6.540 -3.800 20.442 1.00 79.75 83 ILE A CA 1
ATOM 615 C C . ILE A 1 83 ? -6.904 -2.593 19.571 1.00 79.75 83 ILE A C 1
ATOM 617 O O . ILE A 1 83 ? -6.051 -1.755 19.308 1.00 79.75 83 ILE A O 1
ATOM 621 N N . ASP A 1 84 ? -8.170 -2.454 19.182 1.00 83.19 84 ASP A N 1
ATOM 622 C CA . ASP A 1 84 ? -8.649 -1.354 18.344 1.00 83.19 84 ASP A CA 1
ATOM 623 C C . ASP A 1 84 ? -8.385 0.025 18.967 1.00 83.19 84 ASP A C 1
ATOM 625 O O . ASP A 1 84 ? -7.913 0.944 18.293 1.00 83.19 84 ASP A O 1
ATOM 629 N N . LYS A 1 85 ? -8.613 0.153 20.280 1.00 82.38 85 LYS A N 1
ATOM 630 C CA . LYS A 1 85 ? -8.321 1.382 21.022 1.00 82.38 85 LYS A CA 1
ATOM 631 C C . LYS A 1 85 ? -6.826 1.715 20.998 1.00 82.38 85 LYS A C 1
ATOM 633 O O . LYS A 1 85 ? -6.471 2.847 20.678 1.00 82.38 85 LYS A O 1
ATOM 638 N N . ALA A 1 86 ? -5.965 0.734 21.273 1.00 81.81 86 ALA A N 1
ATOM 639 C CA . ALA A 1 86 ? -4.512 0.915 21.235 1.00 81.81 86 ALA A CA 1
ATOM 640 C C . ALA A 1 86 ? -4.013 1.284 19.825 1.00 81.81 86 ALA A C 1
ATOM 642 O O . ALA A 1 86 ? -3.148 2.143 19.665 1.00 81.81 86 ALA A O 1
ATOM 643 N N . ILE A 1 87 ? -4.604 0.687 18.784 1.00 84.44 87 ILE A N 1
ATOM 644 C CA . ILE A 1 87 ? -4.315 1.033 17.388 1.00 84.44 87 ILE A CA 1
ATOM 645 C C . ILE A 1 87 ? -4.740 2.478 17.077 1.00 84.44 87 ILE A C 1
ATOM 647 O O . ILE A 1 87 ? -4.048 3.178 16.339 1.00 84.44 87 ILE A O 1
ATOM 651 N N . GLY A 1 88 ? -5.868 2.942 17.619 1.00 83.19 88 GLY A N 1
ATOM 652 C CA . GLY A 1 88 ? -6.369 4.301 17.408 1.00 83.19 88 GLY A CA 1
ATOM 653 C C . GLY A 1 88 ? -5.457 5.397 17.974 1.00 83.19 88 GLY A C 1
ATOM 654 O O . GLY A 1 88 ? -5.324 6.453 17.346 1.00 83.19 88 GLY A O 1
ATOM 655 N N . GLU A 1 89 ? -4.812 5.144 19.117 1.00 85.75 89 GLU A N 1
ATOM 656 C CA . GLU A 1 89 ? -3.925 6.102 19.793 1.00 85.75 89 GLU A CA 1
ATOM 657 C C . GLU A 1 89 ? -2.678 6.426 18.956 1.00 85.75 89 GLU A C 1
ATOM 659 O O . GLU A 1 89 ? -2.350 7.602 18.797 1.00 85.75 89 GLU A O 1
ATOM 664 N N . ASP A 1 90 ? -2.057 5.418 18.331 1.00 87.69 90 ASP A N 1
ATOM 665 C CA . ASP A 1 90 ? -0.791 5.578 17.593 1.00 87.69 90 ASP A CA 1
ATOM 666 C C . ASP A 1 90 ? -0.837 4.969 16.173 1.00 87.69 90 ASP A C 1
ATOM 668 O O . ASP A 1 90 ? 0.078 4.302 15.679 1.00 87.69 90 ASP A O 1
ATOM 672 N N . SER A 1 91 ? -1.966 5.202 15.496 1.00 87.44 91 SER A N 1
ATOM 673 C CA . SER A 1 91 ? -2.332 4.578 14.211 1.00 87.44 91 SER A CA 1
ATOM 674 C C . SER A 1 91 ? -1.271 4.641 13.106 1.00 87.44 91 SER A C 1
ATOM 676 O O . SER A 1 91 ? -1.147 3.690 12.338 1.00 87.44 91 SER A O 1
ATOM 678 N N . LEU A 1 92 ? -0.492 5.723 13.006 1.00 89.25 92 LEU A N 1
ATOM 679 C CA . LEU A 1 92 ? 0.559 5.845 11.986 1.00 89.25 92 LEU A CA 1
ATOM 680 C C . LEU A 1 92 ? 1.684 4.843 12.238 1.00 89.25 92 LEU A C 1
ATOM 682 O O . LEU A 1 92 ? 2.101 4.135 11.321 1.00 89.25 92 LEU A O 1
ATOM 686 N N . ARG A 1 93 ? 2.153 4.771 13.487 1.00 88.06 93 ARG A N 1
ATOM 687 C CA . ARG A 1 93 ? 3.251 3.894 13.890 1.00 88.06 93 ARG A CA 1
ATOM 688 C C . ARG A 1 93 ? 2.860 2.431 13.739 1.00 88.06 93 ARG A C 1
ATOM 690 O O . ARG A 1 93 ? 3.638 1.647 13.203 1.00 88.06 93 ARG A O 1
ATOM 697 N N . VAL A 1 94 ? 1.638 2.087 14.144 1.00 88.44 94 VAL A N 1
ATOM 698 C CA . VAL A 1 94 ? 1.095 0.735 13.975 1.00 88.44 94 VAL A CA 1
ATOM 699 C C . VAL A 1 94 ? 1.048 0.348 12.500 1.00 88.44 94 VAL A C 1
ATOM 701 O O . VAL A 1 94 ? 1.551 -0.714 12.142 1.00 88.44 94 VAL A O 1
ATOM 704 N N . VAL A 1 95 ? 0.486 1.200 11.635 1.00 89.25 95 VAL A N 1
ATOM 705 C CA . VAL A 1 95 ? 0.411 0.909 10.196 1.00 89.25 95 VAL A CA 1
ATOM 706 C C . VAL A 1 95 ? 1.813 0.749 9.612 1.00 89.25 95 VAL A C 1
ATOM 708 O O . VAL A 1 95 ? 2.067 -0.245 8.945 1.00 89.25 95 VAL A O 1
ATOM 711 N N . ALA A 1 96 ? 2.747 1.657 9.901 1.00 88.50 96 ALA A N 1
ATOM 712 C CA . ALA A 1 96 ? 4.105 1.581 9.364 1.00 88.50 96 ALA A CA 1
ATOM 713 C C . ALA A 1 96 ? 4.832 0.284 9.770 1.00 88.50 96 ALA A C 1
ATOM 715 O O . ALA A 1 96 ? 5.375 -0.408 8.912 1.00 88.50 96 ALA A O 1
ATOM 716 N N . ILE A 1 97 ? 4.795 -0.088 11.056 1.00 87.69 97 ILE A N 1
ATOM 717 C CA . ILE A 1 97 ? 5.429 -1.322 11.552 1.00 87.69 97 ILE A CA 1
ATOM 718 C C . ILE A 1 97 ? 4.796 -2.553 10.903 1.00 87.69 97 ILE A C 1
ATOM 720 O O . ILE A 1 97 ? 5.499 -3.455 10.455 1.00 87.69 97 ILE A O 1
ATOM 724 N N . MET A 1 98 ? 3.470 -2.582 10.817 1.00 86.12 98 MET A N 1
ATOM 725 C CA . MET A 1 98 ? 2.759 -3.706 10.218 1.00 86.12 98 MET A CA 1
ATOM 726 C C . MET A 1 98 ? 2.987 -3.819 8.710 1.00 86.12 98 MET A C 1
ATOM 728 O O . MET A 1 98 ? 2.959 -4.926 8.194 1.00 86.12 98 MET A O 1
ATOM 732 N N . ARG A 1 99 ? 3.241 -2.712 8.000 1.00 87.56 99 ARG A N 1
ATOM 733 C CA . ARG A 1 99 ? 3.610 -2.727 6.572 1.00 87.56 99 ARG A CA 1
ATOM 734 C C . ARG A 1 99 ? 5.021 -3.241 6.327 1.00 87.56 99 ARG A C 1
ATOM 736 O O . ARG A 1 99 ? 5.258 -3.880 5.309 1.00 87.56 99 ARG A O 1
ATOM 743 N N . LEU A 1 100 ? 5.937 -2.967 7.252 1.00 83.12 100 LEU A N 1
ATOM 744 C CA . LEU A 1 100 ? 7.288 -3.531 7.232 1.00 83.12 100 LEU A CA 1
ATOM 745 C C . LEU A 1 100 ? 7.289 -5.018 7.607 1.00 83.12 100 LEU A C 1
ATOM 747 O O . LEU A 1 100 ? 8.207 -5.752 7.250 1.00 83.12 100 LEU A O 1
ATOM 751 N N . SER A 1 101 ? 6.263 -5.459 8.331 1.00 82.38 101 SER A N 1
ATOM 752 C CA . SER A 1 101 ? 6.122 -6.833 8.776 1.00 82.38 101 SER A CA 1
ATOM 753 C C . SER A 1 101 ? 5.398 -7.698 7.733 1.00 82.38 101 SER A C 1
ATOM 755 O O . SER A 1 101 ? 4.308 -7.342 7.291 1.00 82.38 101 SER A O 1
ATOM 757 N N . PRO A 1 102 ? 5.912 -8.887 7.375 1.00 70.94 102 PRO A N 1
ATOM 758 C CA . PRO A 1 102 ? 5.243 -9.793 6.437 1.00 70.94 102 PRO A CA 1
ATOM 759 C C . PRO A 1 102 ? 4.075 -10.577 7.072 1.00 70.94 102 PRO A C 1
ATOM 761 O O . PRO A 1 102 ? 3.639 -11.586 6.525 1.00 70.94 102 PRO A O 1
ATOM 764 N N . LEU A 1 103 ? 3.576 -10.155 8.240 1.00 74.38 103 LEU A N 1
ATOM 765 C CA . LEU A 1 103 ? 2.609 -10.913 9.044 1.00 74.38 103 LEU A CA 1
ATOM 766 C C . LEU A 1 103 ? 1.226 -11.048 8.402 1.00 74.38 103 LEU A C 1
ATOM 768 O O . LEU A 1 103 ? 0.506 -11.991 8.724 1.00 74.38 103 LEU A O 1
ATOM 772 N N . MET A 1 104 ? 0.825 -10.108 7.542 1.00 74.62 104 MET A N 1
ATOM 773 C CA . MET A 1 104 ? -0.499 -10.126 6.921 1.00 74.62 104 MET A CA 1
ATOM 774 C C . MET A 1 104 ? -0.428 -9.917 5.408 1.00 74.62 104 MET A C 1
ATOM 776 O O . MET A 1 104 ? 0.309 -9.043 4.946 1.00 74.62 104 MET A O 1
ATOM 780 N N . PRO A 1 105 ? -1.251 -10.645 4.628 1.00 81.38 105 PRO A N 1
ATOM 781 C CA . PRO A 1 105 ? -1.433 -10.352 3.215 1.00 81.38 105 PRO A CA 1
ATOM 782 C C . PRO A 1 105 ? -1.872 -8.900 3.005 1.00 81.38 105 PRO A C 1
ATOM 784 O O . PRO A 1 105 ? -2.770 -8.406 3.693 1.00 81.38 105 PRO A O 1
ATOM 787 N N . PHE A 1 106 ? -1.257 -8.234 2.026 1.00 82.62 106 PHE A N 1
ATOM 788 C CA . PHE A 1 106 ? -1.443 -6.804 1.773 1.00 82.62 106 PHE A CA 1
ATOM 789 C C . PHE A 1 106 ? -2.921 -6.420 1.606 1.00 82.62 106 PHE A C 1
ATOM 791 O O . PHE A 1 106 ? -3.430 -5.614 2.386 1.00 82.62 106 PHE A O 1
ATOM 798 N N . ALA A 1 107 ? -3.626 -7.079 0.685 1.00 82.19 107 ALA A N 1
ATOM 799 C CA . ALA A 1 107 ? -5.031 -6.800 0.414 1.00 82.19 107 ALA A CA 1
ATOM 800 C C . ALA A 1 107 ? -5.918 -6.984 1.651 1.00 82.19 107 ALA A C 1
ATOM 802 O O . ALA A 1 107 ? -6.691 -6.097 2.002 1.00 82.19 107 ALA A O 1
ATOM 803 N N . LEU A 1 108 ? -5.752 -8.094 2.379 1.00 81.69 108 LEU A N 1
ATOM 804 C CA . LEU A 1 108 ? -6.521 -8.353 3.597 1.00 81.69 108 LEU A CA 1
ATOM 805 C C . LEU A 1 108 ? -6.293 -7.258 4.645 1.00 81.69 108 LEU A C 1
ATOM 807 O O . LEU A 1 108 ? -7.249 -6.744 5.226 1.00 81.69 108 LEU A O 1
ATOM 811 N N . SER A 1 109 ? -5.032 -6.872 4.860 1.00 86.31 109 SER A N 1
ATOM 812 C CA . SER A 1 109 ? -4.695 -5.824 5.821 1.00 86.31 109 SER A CA 1
ATOM 813 C C . SER A 1 109 ? -5.373 -4.491 5.483 1.00 86.31 109 SER A C 1
ATOM 815 O O . SER A 1 109 ? -5.853 -3.815 6.391 1.00 86.31 109 SER A O 1
ATOM 817 N N . ASN A 1 110 ? -5.517 -4.155 4.194 1.00 88.44 110 ASN A N 1
ATOM 818 C CA . ASN A 1 110 ? -6.143 -2.907 3.747 1.00 88.44 110 ASN A CA 1
ATOM 819 C C . ASN A 1 110 ? -7.601 -2.798 4.200 1.00 88.44 110 ASN A C 1
ATOM 821 O O . ASN A 1 110 ? -8.021 -1.764 4.729 1.00 88.44 110 ASN A O 1
ATOM 825 N N . TYR A 1 111 ? -8.354 -3.891 4.066 1.00 84.69 111 TYR A N 1
ATOM 826 C CA . TYR A 1 111 ? -9.729 -3.949 4.548 1.00 84.69 111 TYR A CA 1
ATOM 827 C C . TYR A 1 111 ? -9.795 -3.925 6.074 1.00 84.69 111 TYR A C 1
ATOM 829 O O . TYR A 1 111 ? -10.602 -3.171 6.618 1.00 84.69 111 TYR A O 1
ATOM 837 N N . LEU A 1 112 ? -8.929 -4.677 6.766 1.00 84.06 112 LEU A N 1
ATOM 838 C CA . LEU A 1 112 ? -8.889 -4.718 8.233 1.00 84.06 112 LEU A CA 1
ATOM 839 C C . LEU A 1 112 ? -8.654 -3.334 8.843 1.00 84.06 112 LEU A C 1
ATOM 841 O O . LEU A 1 112 ? -9.348 -2.957 9.784 1.00 84.06 112 LEU A O 1
ATOM 845 N N . TYR A 1 113 ? -7.746 -2.534 8.282 1.00 85.38 113 TYR A N 1
ATOM 846 C CA . TYR A 1 113 ? -7.508 -1.187 8.795 1.00 85.38 113 TYR A CA 1
ATOM 847 C C . TYR A 1 113 ? -8.739 -0.284 8.688 1.00 85.38 113 TYR A C 1
ATOM 849 O O . TYR A 1 113 ? -9.029 0.438 9.641 1.00 85.38 113 TYR A O 1
ATOM 857 N N . GLY A 1 114 ? -9.516 -0.359 7.603 1.00 84.62 114 GLY A N 1
ATOM 858 C CA . GLY A 1 114 ? -10.752 0.431 7.478 1.00 84.62 114 GLY A CA 1
ATOM 859 C C . GLY A 1 114 ? -11.859 0.018 8.456 1.00 84.62 114 GLY A C 1
ATOM 860 O O . GLY A 1 114 ? -12.756 0.809 8.763 1.00 84.62 114 GLY A O 1
ATOM 861 N N . LEU A 1 115 ? -11.753 -1.182 9.029 1.00 82.06 115 LEU A N 1
ATOM 862 C CA . LEU A 1 115 ? -12.640 -1.676 10.080 1.00 82.06 115 LEU A CA 1
ATOM 863 C C . LEU A 1 115 ? -12.223 -1.230 11.491 1.00 82.06 115 LEU A C 1
ATOM 865 O O . LEU A 1 115 ? -13.046 -1.271 12.400 1.00 82.06 115 LEU A O 1
ATOM 869 N N . THR A 1 116 ? -10.984 -0.766 11.668 1.00 84.38 116 THR A N 1
ATOM 870 C CA . THR A 1 116 ? -10.418 -0.352 12.969 1.00 84.38 116 THR A CA 1
ATOM 871 C C . THR A 1 116 ? -10.466 1.163 13.181 1.00 84.38 116 THR A C 1
ATOM 873 O O . THR A 1 116 ? -10.735 1.939 12.264 1.00 84.38 116 THR A O 1
ATOM 876 N N . SER A 1 117 ? -10.156 1.641 14.381 1.00 84.31 117 SER A N 1
ATOM 877 C CA . SER A 1 117 ? -10.088 3.058 14.762 1.00 84.31 117 SER A CA 1
ATOM 878 C C . SER A 1 117 ? -8.926 3.834 14.114 1.00 84.31 117 SER A C 1
ATOM 880 O O . SER A 1 117 ? -8.700 5.003 14.431 1.00 84.31 117 SER A O 1
ATOM 882 N N . VAL A 1 118 ? -8.208 3.233 13.159 1.00 87.38 118 VAL A N 1
ATOM 883 C CA . VAL A 1 118 ? -7.163 3.896 12.371 1.00 87.38 118 VAL A CA 1
ATOM 884 C C . VAL A 1 118 ? -7.714 5.112 11.624 1.00 87.38 118 VAL A C 1
ATOM 886 O O . VAL A 1 118 ? -8.742 5.057 10.941 1.00 87.38 118 VAL A O 1
ATOM 889 N N . LYS A 1 119 ? -6.986 6.230 11.717 1.00 89.75 119 LYS A N 1
ATOM 890 C CA . LYS A 1 119 ? -7.271 7.456 10.963 1.00 89.75 119 LYS A CA 1
ATOM 891 C C . LYS A 1 119 ? -6.821 7.285 9.511 1.00 89.75 119 LYS A C 1
ATOM 893 O O . LYS A 1 119 ? -5.683 6.898 9.260 1.00 89.75 119 LYS A O 1
ATOM 898 N N . PHE A 1 120 ? -7.673 7.663 8.555 1.00 89.81 120 PHE A N 1
ATOM 899 C CA . PHE A 1 120 ? -7.381 7.546 7.117 1.00 89.81 120 PHE A CA 1
ATOM 900 C C . PHE A 1 120 ? -6.054 8.211 6.716 1.00 89.81 120 PHE A C 1
ATOM 902 O O . PHE A 1 120 ? -5.246 7.611 6.016 1.00 89.81 120 PHE A O 1
ATOM 909 N N . ARG A 1 121 ? -5.778 9.423 7.220 1.00 90.81 121 ARG A N 1
ATOM 910 C CA . ARG A 1 121 ? -4.518 10.135 6.937 1.00 90.81 121 ARG A CA 1
ATOM 911 C C . ARG A 1 121 ? -3.291 9.365 7.432 1.00 90.81 121 ARG A C 1
ATOM 913 O O . ARG A 1 121 ? -2.338 9.204 6.677 1.00 90.81 121 ARG A O 1
ATOM 920 N N . SER A 1 122 ? -3.337 8.858 8.666 1.00 91.06 122 SER A N 1
ATOM 921 C CA . SER A 1 122 ? -2.268 8.031 9.239 1.00 91.06 122 SER A CA 1
ATOM 922 C C . SER A 1 122 ? -2.041 6.762 8.424 1.00 91.06 122 SER A C 1
ATOM 924 O O . SER A 1 122 ? -0.902 6.363 8.215 1.00 91.06 122 SER A O 1
ATOM 926 N N . TYR A 1 123 ? -3.123 6.151 7.942 1.00 91.38 123 TYR A N 1
ATOM 927 C CA . TYR A 1 123 ? -3.067 4.951 7.122 1.00 91.38 123 TYR A CA 1
ATOM 928 C C . TYR A 1 123 ? -2.428 5.190 5.753 1.00 91.38 123 TYR A C 1
ATOM 930 O O . TYR A 1 123 ? -1.559 4.418 5.354 1.00 91.38 123 TYR A O 1
ATOM 938 N N . VAL A 1 124 ? -2.819 6.259 5.053 1.00 93.19 124 VAL A N 1
ATOM 939 C CA . VAL A 1 124 ? -2.261 6.609 3.737 1.00 93.19 124 VAL A CA 1
ATOM 940 C C . VAL A 1 124 ? -0.775 6.933 3.858 1.00 93.19 124 VAL A C 1
ATOM 942 O O . VAL A 1 124 ? 0.036 6.337 3.157 1.00 93.19 124 VAL A O 1
ATOM 945 N N . VAL A 1 125 ? -0.402 7.814 4.792 1.00 92.69 125 VAL A N 1
ATOM 946 C CA . VAL A 1 125 ? 1.001 8.209 5.005 1.00 92.69 125 VAL A CA 1
ATOM 947 C C . VAL A 1 125 ? 1.833 7.019 5.486 1.00 92.69 125 VAL A C 1
ATOM 949 O O . VAL A 1 125 ? 2.892 6.738 4.931 1.00 92.69 125 VAL A O 1
ATOM 952 N N . GLY A 1 126 ? 1.335 6.280 6.481 1.00 90.44 126 GLY A N 1
ATOM 953 C CA . GLY A 1 126 ? 2.009 5.100 7.017 1.00 90.44 126 GLY A CA 1
ATOM 954 C C . GL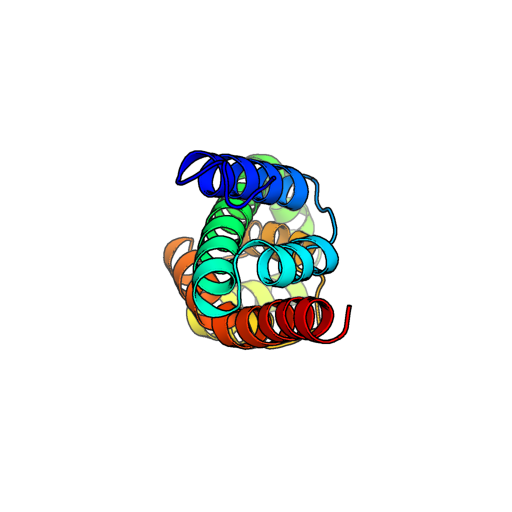Y A 1 126 ? 2.175 3.988 5.981 1.00 90.44 126 GLY A C 1
ATOM 955 O O . GLY A 1 126 ? 3.213 3.337 5.962 1.00 90.44 126 GLY A O 1
ATOM 956 N N . SER A 1 127 ? 1.199 3.796 5.087 1.00 90.81 127 SER A N 1
ATOM 957 C CA . SER A 1 127 ? 1.312 2.830 3.987 1.00 90.81 127 SER A CA 1
ATOM 958 C C . SER A 1 127 ? 2.301 3.299 2.928 1.00 90.81 127 SER A C 1
ATOM 960 O O . SER A 1 127 ? 3.189 2.536 2.569 1.00 90.81 127 SER A O 1
ATOM 962 N N . PHE A 1 128 ? 2.216 4.558 2.493 1.00 91.81 128 PHE A N 1
ATOM 963 C CA . PHE A 1 128 ? 3.109 5.104 1.473 1.00 91.81 128 PHE A CA 1
ATOM 964 C C . PHE A 1 128 ? 4.581 4.976 1.885 1.00 91.81 128 PHE A C 1
ATOM 966 O O . PHE A 1 128 ? 5.378 4.405 1.149 1.00 91.81 128 PHE A O 1
ATOM 973 N N . PHE A 1 129 ? 4.941 5.425 3.092 1.00 91.00 129 PHE A N 1
ATOM 974 C CA . PHE A 1 129 ? 6.324 5.337 3.573 1.00 91.00 129 PHE A CA 1
ATOM 975 C C . PHE A 1 129 ? 6.706 3.944 4.077 1.00 91.00 129 PHE A C 1
ATOM 977 O O . PHE A 1 129 ? 7.812 3.482 3.811 1.00 91.00 129 PHE A O 1
ATOM 984 N N . GLY A 1 130 ? 5.804 3.248 4.774 1.00 88.62 130 GLY A N 1
ATOM 985 C CA . GLY A 1 130 ? 6.086 1.925 5.336 1.00 88.62 130 GLY A CA 1
ATOM 986 C C . GLY A 1 130 ? 6.306 0.849 4.274 1.00 88.62 130 GLY A C 1
ATOM 987 O O . GLY A 1 130 ? 7.053 -0.096 4.505 1.00 88.62 130 GLY A O 1
ATOM 988 N N . MET A 1 131 ? 5.701 0.995 3.092 1.00 89.25 131 MET A N 1
ATOM 989 C CA . MET A 1 131 ? 5.853 0.034 1.999 1.00 89.25 131 MET A CA 1
ATOM 990 C C . MET A 1 131 ? 7.046 0.307 1.087 1.00 89.25 131 MET A C 1
ATOM 992 O O . MET A 1 131 ? 7.440 -0.601 0.355 1.00 89.25 131 MET A O 1
ATOM 996 N N . MET A 1 132 ? 7.612 1.519 1.087 1.00 89.56 132 MET A N 1
ATOM 997 C CA . MET A 1 132 ? 8.704 1.882 0.174 1.00 89.56 132 MET A CA 1
ATOM 998 C C . MET A 1 132 ? 9.894 0.916 0.243 1.00 89.56 132 MET A C 1
ATOM 1000 O O . MET A 1 132 ? 10.307 0.454 -0.821 1.00 89.56 132 MET A O 1
ATOM 1004 N N . PRO A 1 133 ? 10.429 0.547 1.428 1.00 88.44 133 PRO A N 1
ATOM 1005 C CA . PRO A 1 133 ? 11.586 -0.347 1.496 1.00 88.44 133 PRO A CA 1
ATOM 1006 C C . PRO A 1 133 ? 11.296 -1.729 0.900 1.00 88.44 133 PRO A C 1
ATOM 1008 O O . PRO A 1 133 ? 12.085 -2.246 0.110 1.00 88.44 133 PRO A O 1
ATOM 1011 N N . GLY A 1 134 ? 10.132 -2.304 1.224 1.00 87.12 134 GLY A N 1
ATOM 1012 C CA . GLY A 1 134 ? 9.709 -3.598 0.684 1.00 87.12 134 GLY A CA 1
ATOM 1013 C C . GLY A 1 134 ? 9.452 -3.537 -0.821 1.00 87.12 134 GLY A C 1
ATOM 1014 O O . GLY A 1 134 ? 9.918 -4.394 -1.566 1.00 87.12 134 GLY A O 1
ATOM 1015 N N . THR A 1 135 ? 8.774 -2.484 -1.285 1.00 89.00 135 THR A N 1
ATOM 1016 C CA . THR A 1 135 ? 8.497 -2.260 -2.711 1.00 89.00 135 THR A CA 1
ATOM 1017 C C . THR A 1 135 ? 9.797 -2.138 -3.494 1.00 89.00 135 THR A C 1
ATOM 1019 O O . THR A 1 135 ? 9.968 -2.826 -4.494 1.00 89.00 135 THR A O 1
ATOM 1022 N N . PHE A 1 136 ? 10.747 -1.339 -3.008 1.00 90.56 136 PHE A N 1
ATOM 1023 C CA . PHE A 1 136 ? 12.051 -1.183 -3.642 1.00 90.56 136 PHE A CA 1
ATOM 1024 C C . PHE A 1 136 ? 12.791 -2.517 -3.771 1.00 90.56 136 PHE A C 1
ATOM 1026 O O . PHE A 1 136 ? 13.329 -2.810 -4.839 1.00 90.56 136 PHE A O 1
ATOM 1033 N N . ALA A 1 137 ? 12.786 -3.351 -2.727 1.00 89.19 137 ALA A N 1
ATOM 1034 C CA . ALA A 1 137 ? 13.418 -4.668 -2.766 1.00 89.19 137 ALA A CA 1
ATOM 1035 C C . ALA A 1 137 ? 12.786 -5.583 -3.834 1.00 89.19 137 ALA A C 1
ATOM 1037 O O . ALA A 1 137 ? 13.503 -6.160 -4.653 1.00 89.19 137 ALA A O 1
ATOM 1038 N N . TYR A 1 138 ? 11.452 -5.669 -3.883 1.00 86.75 138 TYR A N 1
ATOM 1039 C CA . TYR A 1 138 ? 10.746 -6.512 -4.857 1.00 86.75 138 TYR A CA 1
ATOM 1040 C C . TYR A 1 138 ? 10.867 -6.008 -6.297 1.00 86.75 138 TYR A C 1
ATOM 1042 O O . TYR A 1 138 ? 11.082 -6.800 -7.214 1.00 86.75 138 TYR A O 1
ATOM 1050 N N . VAL A 1 139 ? 10.761 -4.695 -6.508 1.00 89.50 139 VAL A N 1
ATOM 1051 C CA . VAL A 1 139 ? 10.946 -4.086 -7.830 1.00 89.50 139 VAL A CA 1
ATOM 1052 C C . VAL A 1 139 ? 12.392 -4.292 -8.289 1.00 89.50 139 VAL A C 1
ATOM 1054 O O . VAL A 1 139 ? 12.607 -4.697 -9.426 1.00 89.50 139 VAL A O 1
ATOM 1057 N N . SER A 1 140 ? 13.384 -4.112 -7.410 1.00 87.44 140 SER A N 1
ATOM 1058 C CA . SER A 1 140 ? 14.795 -4.376 -7.735 1.00 87.44 140 SER A CA 1
ATOM 1059 C C . SER A 1 140 ? 15.033 -5.826 -8.150 1.00 87.44 140 SER A C 1
ATOM 1061 O O . SER A 1 140 ? 15.739 -6.069 -9.126 1.00 87.44 140 SER A O 1
ATOM 1063 N N . ALA A 1 141 ? 14.413 -6.787 -7.458 1.00 86.81 141 ALA A N 1
ATOM 1064 C CA . ALA A 1 141 ? 14.486 -8.198 -7.829 1.00 86.81 141 ALA A CA 1
ATOM 1065 C C . ALA A 1 141 ? 13.888 -8.458 -9.225 1.00 86.81 141 ALA A C 1
ATOM 1067 O O . ALA A 1 141 ? 14.479 -9.181 -10.026 1.00 86.81 141 ALA A O 1
ATOM 1068 N N . GLY A 1 142 ? 12.761 -7.818 -9.557 1.00 82.94 142 GLY A N 1
ATOM 1069 C CA . GLY A 1 142 ? 12.181 -7.870 -10.903 1.00 82.94 142 GLY A CA 1
ATOM 1070 C C . GLY A 1 142 ? 13.069 -7.214 -11.970 1.00 82.94 142 GLY A C 1
ATOM 1071 O O . GLY A 1 142 ? 13.228 -7.746 -13.067 1.00 82.94 142 GLY A O 1
ATOM 1072 N N . THR A 1 143 ? 13.731 -6.099 -11.657 1.00 82.56 143 THR A N 1
ATOM 1073 C CA . THR A 1 143 ? 14.709 -5.484 -12.569 1.00 82.56 143 THR A CA 1
ATOM 1074 C C . THR A 1 143 ? 15.902 -6.411 -12.811 1.00 82.56 143 THR A C 1
ATOM 1076 O O . THR A 1 143 ? 16.357 -6.540 -13.945 1.00 82.56 143 THR A O 1
ATOM 1079 N N . ALA A 1 144 ? 16.392 -7.097 -11.772 1.00 77.12 144 ALA A N 1
ATOM 1080 C CA . ALA A 1 144 ? 17.502 -8.041 -11.898 1.00 77.12 144 ALA A CA 1
ATOM 1081 C C . ALA A 1 144 ? 17.156 -9.196 -12.850 1.00 77.12 144 ALA A C 1
ATOM 1083 O O . ALA A 1 144 ? 17.977 -9.558 -13.688 1.00 77.12 144 ALA A O 1
ATOM 1084 N N . THR A 1 145 ? 15.917 -9.707 -12.820 1.00 72.00 145 THR A N 1
ATOM 1085 C CA . THR A 1 145 ? 15.482 -10.733 -13.787 1.00 72.00 145 THR A CA 1
ATOM 1086 C C . THR A 1 145 ? 15.548 -10.281 -15.249 1.00 72.00 145 THR A C 1
ATOM 1088 O O . THR A 1 145 ? 15.760 -11.115 -16.120 1.00 72.00 145 THR A O 1
ATOM 1091 N N . ARG A 1 146 ? 15.456 -8.974 -15.533 1.00 65.81 146 ARG A N 1
ATOM 1092 C CA . ARG A 1 146 ? 15.628 -8.412 -16.884 1.00 65.81 146 ARG A CA 1
ATOM 1093 C C . ARG A 1 146 ? 17.093 -8.309 -17.326 1.00 65.81 146 ARG A C 1
ATOM 1095 O O . ARG A 1 146 ? 17.343 -8.214 -18.516 1.00 65.81 146 ARG A O 1
ATOM 1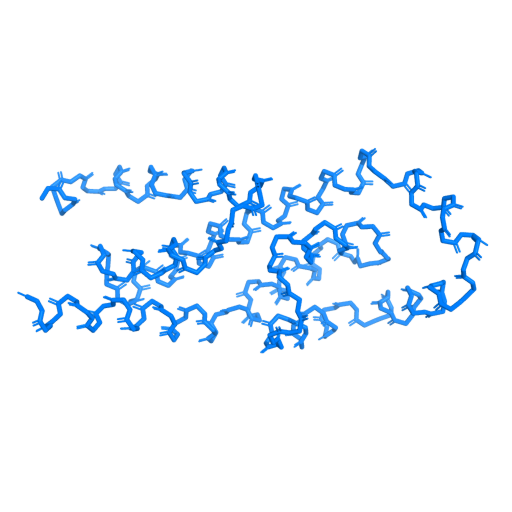102 N N . GLN A 1 147 ? 18.049 -8.278 -16.398 1.00 60.25 147 GLN A N 1
ATOM 1103 C CA . GLN A 1 147 ? 19.480 -8.209 -16.732 1.00 60.25 147 GLN A CA 1
ATOM 1104 C C . GLN A 1 147 ? 20.096 -9.586 -17.009 1.00 60.25 147 GLN A C 1
ATOM 1106 O O . GLN A 1 147 ? 21.163 -9.663 -17.609 1.00 60.25 147 GLN A O 1
ATOM 1111 N N . VAL A 1 148 ? 19.448 -10.655 -16.538 1.00 59.84 148 VAL A N 1
ATOM 1112 C CA . VAL A 1 148 ? 19.926 -12.042 -16.667 1.00 59.84 148 VAL A CA 1
ATOM 1113 C C . VAL A 1 148 ? 19.232 -12.789 -17.821 1.00 59.84 148 VAL A C 1
ATOM 1115 O O . VAL A 1 148 ? 19.727 -13.831 -18.243 1.00 59.84 148 VAL A O 1
ATOM 1118 N N . ALA A 1 149 ? 18.107 -12.267 -18.326 1.00 51.28 149 ALA A N 1
ATOM 1119 C CA . ALA A 1 149 ? 17.362 -12.786 -19.480 1.00 51.28 149 ALA A CA 1
ATOM 1120 C C . ALA A 1 149 ? 17.739 -12.045 -20.769 1.00 51.28 149 ALA A C 1
ATOM 1122 O O . ALA A 1 149 ? 17.786 -12.713 -21.825 1.00 51.28 149 ALA A O 1
#

Foldseek 3Di:
DLVVCPVNSLVVLLVVLLVCLLVVHACLVSLLVLLQRVNQPSSLVSSLVSLLNSLLVLLVCLLPPVQVVVVVVCVVPVVSVVVLVVCLVPVLVVLLVVLLDPPDGSSVVSNVCSNGNHDSVSNSVSSSVSNSVVSSVSSNVSNVVNVVD

Sequence (149 aa):
YIESLGPTGYALFLMGYVALEVLAVPAFPLTMSAGALFGTYSGTLLVTTAATIAAAIAFLISRYVARDKVMSLAEKYPKFKAIDKAIGEDSLRVVAIMRLSPLMPFALSNYLYGLTSVKFRSYVVGSFFGMMPGTFAYVSAGTATRQVA

Organism: Ostreococcus lucimarinus (strain CCE9901) (NCBI:txid436017)

pLDDT: mean 82.84, std 10.34, range [45.69, 94.0]

Secondary structure (DSSP, 8-state):
--GGGHHHHHHHHHHHHHHHHHTT--HHHHHHHHHHHH-HHHHHHHHHHHHHHHHHHHHHHIIIIIHHHHHHHHTT-HHHHHHHHHHHHTHHHHHHHHHHS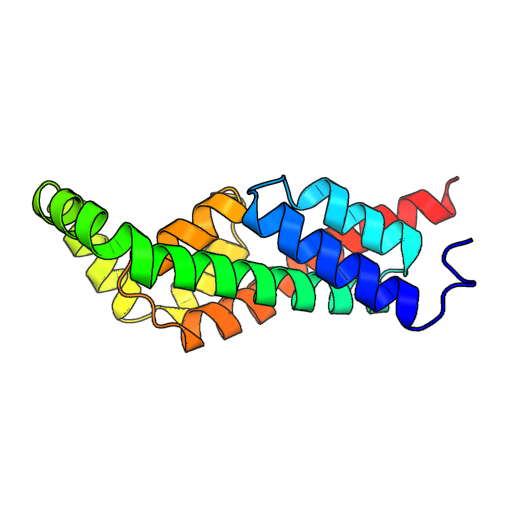TTS-HHHHHHHHHHSS--HHHHHHHHHHHHHHHHHHHHHHHHHHHHH-

Radius of gyration: 16.71 Å; chains: 1; bounding box: 42×23×51 Å